Protein AF-A0A5K0X365-F1 (afdb_monomer)

Radius of gyration: 20.94 Å; Cα contacts (8 Å, |Δi|>4): 44; chains: 1; bounding box: 47×41×48 Å

Solvent-accessible surface area (backbone atoms only — not comparable to full-atom values): 9140 Å² total; per-residue (Å²): 117,72,70,55,72,74,38,97,51,62,86,48,51,66,57,52,52,52,51,52,52,51,51,50,50,51,54,52,51,50,51,52,52,55,50,38,74,73,47,50,93,71,61,48,81,50,64,75,58,48,66,71,75,73,62,69,92,46,76,64,56,54,52,52,51,52,50,52,53,49,52,50,52,52,50,48,65,62,46,47,59,56,52,50,54,54,50,49,51,54,50,47,51,71,76,42,72,87,60,90,68,61,64,91,79,37,66,66,61,47,47,52,55,51,51,52,53,51,49,50,53,50,55,50,58,76,70,50,94,49,72,48,60,55,51,53,50,47,52,63,49,54,47,44,40,64,71,49,48,50,57,50,66,72,74,106

Foldseek 3Di:
DCVCVPDPHNVCVVVVVVVVVVVVCVVVVVCVVVLCVVQPPNQDLDSLVVLVPDDDPDPVSVVVSVVVVVVVVVVCVVVVVVVLVVVLVVVCCVPPVPDPDPPVVPPPSVVVSSVVVVVVVVVVVVVDPHVNVVCV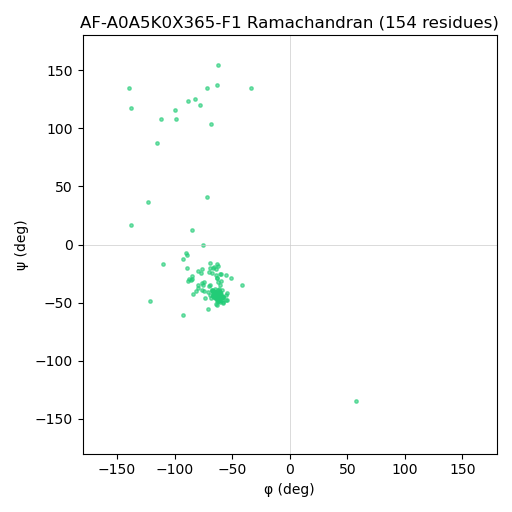VCCVPVVCCVVPVVVVVVVD

pLDDT: mean 84.89, std 10.72, range [49.97, 97.5]

Sequence (156 aa):
HHIKIELRKPSQMNAVARSSLLLCTIIYGATGFFGYLLFGEETMGDILSNFNADSDSSPLSVLLKDVVRLSYAVHLMLVFPLLNFSLRINVDELLFVKVKKPLALDTRRFGIITVSLLASIYLIAISIPTIWIVFQFIGSTTAVSIAFIFPGAIVL

Secondary structure (DSSP, 8-state):
-THHHHSS-GGGHHHHHHHHHHHHHHHHHHHHHHHHHHHGGG--SSHHHHHHHS----HHHHHHHHHHHHHHHHHHHHHHHHHHHHHHHHHHHHH-TT--S-GGG-HHHHHHHHHHHHHHHHHHHHH-S-HHHHHHHHIIIIIHIIIIIHHHHHH-

InterPro domains:
  IPR013057 Amino acid transporter, transmembrane domain [PF01490] (3-153)

Organism: NCBI:txid210225

Mean predicted aligned error: 7.79 Å

Structure (mmCIF, N/CA/C/O backbone):
data_AF-A0A5K0X365-F1
#
_entry.id   AF-A0A5K0X365-F1
#
loop_
_atom_site.group_PDB
_atom_site.id
_atom_site.type_symbol
_atom_site.label_atom_id
_atom_site.label_alt_id
_atom_site.label_comp_id
_atom_site.label_asym_id
_atom_site.label_entity_id
_atom_site.label_seq_id
_atom_site.pdbx_PDB_ins_code
_atom_site.Cartn_x
_atom_site.Cartn_y
_atom_site.Cartn_z
_atom_site.occupancy
_atom_site.B_iso_or_equiv
_atom_site.auth_seq_id
_atom_site.auth_comp_id
_atom_site.auth_asym_id
_atom_site.auth_atom_id
_atom_site.pdbx_PDB_model_num
ATOM 1 N N . HIS A 1 1 ? -3.297 10.038 20.265 1.00 49.97 1 HIS A N 1
ATOM 2 C CA . HIS A 1 1 ? -2.685 9.523 19.020 1.00 49.97 1 HIS A CA 1
ATOM 3 C C . HIS A 1 1 ? -1.274 9.042 19.354 1.00 49.97 1 HIS A C 1
ATOM 5 O O . HIS A 1 1 ? -0.446 9.867 19.729 1.00 49.97 1 HIS A O 1
ATOM 11 N N . HIS A 1 2 ? -1.036 7.727 19.329 1.00 53.22 2 HIS A N 1
ATOM 12 C CA . HIS A 1 2 ? 0.122 7.064 19.960 1.00 53.22 2 HIS A CA 1
ATOM 13 C C . HIS A 1 2 ? 1.498 7.535 19.441 1.00 53.22 2 HIS A C 1
ATOM 15 O O . HIS A 1 2 ? 2.453 7.575 20.205 1.00 53.22 2 HIS A O 1
ATOM 21 N N . ILE A 1 3 ? 1.583 8.042 18.206 1.00 58.38 3 ILE A N 1
ATOM 22 C CA . ILE A 1 3 ? 2.827 8.579 17.614 1.00 58.38 3 ILE A CA 1
ATOM 23 C C . ILE A 1 3 ? 3.392 9.795 18.376 1.00 58.38 3 ILE A C 1
ATOM 25 O O . ILE A 1 3 ? 4.605 9.965 18.466 1.00 58.38 3 ILE A O 1
ATOM 29 N N . LYS A 1 4 ? 2.539 10.636 18.983 1.00 58.22 4 LYS A N 1
ATOM 30 C CA . LYS A 1 4 ? 3.008 11.779 19.795 1.00 58.22 4 LYS A CA 1
ATOM 31 C C . LYS A 1 4 ? 3.670 11.342 21.107 1.00 58.22 4 LYS A C 1
ATOM 33 O O . LYS A 1 4 ? 4.376 12.145 21.704 1.00 58.22 4 LYS A O 1
ATOM 38 N N . ILE A 1 5 ? 3.394 10.116 21.554 1.00 60.81 5 ILE A N 1
ATOM 39 C CA . ILE A 1 5 ? 3.863 9.554 22.826 1.00 60.81 5 ILE A CA 1
ATOM 40 C C . ILE A 1 5 ? 5.225 8.872 22.637 1.00 60.81 5 ILE A C 1
ATOM 42 O O . ILE A 1 5 ? 6.052 8.916 23.540 1.00 60.81 5 ILE A O 1
ATOM 46 N N . GLU A 1 6 ? 5.493 8.309 21.454 1.00 67.06 6 GLU A N 1
ATOM 47 C CA . GLU A 1 6 ? 6.795 7.699 21.142 1.00 67.06 6 GLU A CA 1
ATOM 48 C C . GLU A 1 6 ? 7.879 8.721 20.769 1.00 67.06 6 GLU A C 1
ATOM 50 O O . GLU A 1 6 ? 9.074 8.464 20.922 1.00 67.06 6 GLU A O 1
ATOM 55 N N . LEU A 1 7 ? 7.490 9.918 20.321 1.00 65.62 7 LEU A N 1
ATOM 56 C CA . LEU A 1 7 ? 8.435 10.998 20.057 1.00 65.62 7 LEU A CA 1
ATOM 57 C C . LEU A 1 7 ? 8.865 11.676 21.362 1.00 65.62 7 LEU A C 1
ATOM 59 O O . LEU A 1 7 ? 8.063 12.315 22.039 1.00 65.62 7 LEU A O 1
ATOM 63 N N . ARG A 1 8 ? 10.176 11.648 21.648 1.00 66.88 8 ARG A N 1
ATOM 64 C CA . ARG A 1 8 ? 10.796 12.314 22.813 1.00 66.88 8 ARG A CA 1
ATOM 65 C C . ARG A 1 8 ? 10.408 13.796 22.944 1.00 66.88 8 ARG A C 1
ATOM 67 O O . ARG A 1 8 ? 10.397 14.324 24.053 1.00 66.88 8 ARG A O 1
ATOM 74 N N . LYS A 1 9 ? 10.109 14.477 21.829 1.00 73.12 9 LYS A N 1
ATOM 75 C CA . LYS A 1 9 ? 9.552 15.838 21.799 1.00 73.12 9 LYS A CA 1
ATOM 76 C C . LYS A 1 9 ? 8.445 15.947 20.737 1.00 73.12 9 LYS A C 1
ATOM 78 O O . LYS A 1 9 ? 8.749 15.863 19.545 1.00 73.12 9 LYS A O 1
ATOM 83 N N . PRO A 1 10 ? 7.185 16.234 21.114 1.00 72.31 10 PRO A N 1
ATOM 84 C CA . PRO A 1 10 ? 6.078 16.351 20.159 1.00 72.31 10 PRO A CA 1
ATOM 85 C C . PRO A 1 10 ? 6.221 17.545 19.198 1.00 72.31 10 PRO A C 1
ATOM 87 O O . PRO A 1 10 ? 5.630 17.534 18.121 1.00 72.31 10 PRO A O 1
ATOM 90 N N . SER A 1 11 ? 7.047 18.547 19.533 1.00 74.50 11 SER A N 1
ATOM 91 C CA . SER A 1 11 ? 7.359 19.685 18.654 1.00 74.50 11 SER A CA 1
ATOM 92 C C . SER A 1 11 ? 8.146 19.298 17.396 1.00 74.50 11 SER A C 1
ATOM 94 O O . SER A 1 11 ? 8.128 20.036 16.414 1.00 74.50 11 SER A O 1
ATOM 96 N N . GLN A 1 12 ? 8.810 18.137 17.389 1.00 81.25 12 GLN A N 1
ATOM 97 C CA . GLN A 1 12 ? 9.609 17.669 16.252 1.00 81.25 12 GLN A CA 1
ATOM 98 C C . GLN A 1 12 ? 8.801 16.851 15.237 1.00 81.25 12 GLN A C 1
ATOM 100 O O . GLN A 1 12 ? 9.292 16.595 14.141 1.00 81.25 12 GLN A O 1
ATOM 105 N N . MET A 1 13 ? 7.556 16.485 15.556 1.00 84.12 13 MET A N 1
ATOM 106 C CA . MET A 1 13 ? 6.725 15.612 14.720 1.00 84.12 13 MET A CA 1
ATOM 107 C C . MET A 1 13 ? 6.566 16.144 13.287 1.00 84.12 13 MET A C 1
ATOM 109 O O . MET A 1 13 ? 6.737 15.394 12.331 1.00 84.12 13 MET A O 1
ATOM 113 N N . ASN A 1 14 ? 6.327 17.450 13.127 1.00 85.19 14 ASN A N 1
ATOM 114 C CA . ASN A 1 14 ? 6.165 18.062 11.804 1.00 85.19 14 ASN A CA 1
ATOM 115 C C . ASN A 1 14 ? 7.480 18.109 11.012 1.00 85.19 14 ASN A C 1
ATOM 117 O O . ASN A 1 14 ? 7.462 17.955 9.794 1.00 85.19 14 ASN A O 1
ATOM 121 N N 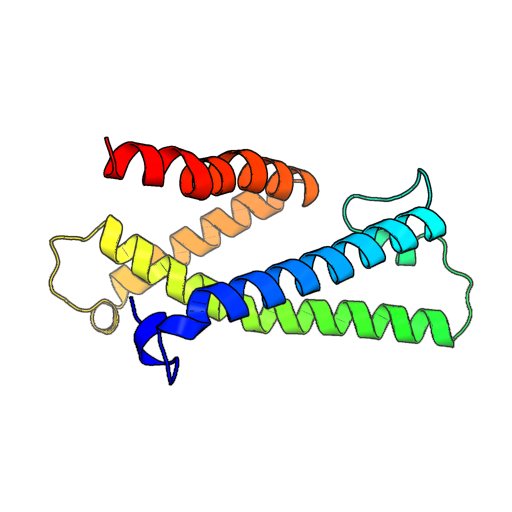. ALA A 1 15 ? 8.617 18.318 11.682 1.00 87.31 15 ALA A N 1
ATOM 122 C CA . ALA A 1 15 ? 9.925 18.334 11.029 1.00 87.31 15 ALA A CA 1
ATOM 123 C C . ALA A 1 15 ? 10.322 16.930 10.549 1.00 87.31 15 ALA A C 1
ATOM 125 O O . ALA A 1 15 ? 10.763 16.774 9.412 1.00 87.31 15 ALA A O 1
ATOM 126 N N . VAL A 1 16 ? 10.093 15.910 11.382 1.00 89.56 16 VAL A N 1
ATOM 127 C CA . VAL A 1 16 ? 10.326 14.503 11.027 1.00 89.56 16 VAL A CA 1
ATOM 128 C C . VAL A 1 16 ? 9.414 14.089 9.875 1.00 89.56 16 VAL A C 1
ATOM 130 O O . VAL A 1 16 ? 9.912 13.598 8.870 1.00 89.56 16 VAL A O 1
ATOM 133 N N . ALA A 1 17 ? 8.110 14.376 9.959 1.00 89.94 17 ALA A N 1
ATOM 134 C CA . ALA A 1 17 ? 7.164 14.054 8.893 1.00 89.94 17 ALA A CA 1
ATOM 135 C C . ALA A 1 17 ? 7.548 14.708 7.555 1.00 89.94 17 ALA A C 1
ATOM 137 O O . ALA A 1 17 ? 7.560 14.037 6.527 1.00 89.94 17 ALA A O 1
ATOM 138 N N . ARG A 1 18 ? 7.926 15.995 7.559 1.00 91.88 18 ARG A N 1
ATOM 139 C CA . ARG A 1 18 ? 8.401 16.695 6.352 1.00 91.88 18 ARG A CA 1
ATOM 140 C C . ARG A 1 18 ? 9.663 16.058 5.774 1.00 91.88 18 ARG A C 1
ATOM 142 O O . ARG A 1 18 ? 9.733 15.869 4.565 1.00 91.88 18 ARG A O 1
ATOM 149 N N . SER A 1 19 ? 10.631 15.713 6.622 1.00 93.19 19 SER A N 1
ATOM 150 C CA . SER A 1 19 ? 11.873 15.064 6.189 1.00 93.19 19 SER A CA 1
ATOM 151 C C . SER A 1 19 ? 11.608 13.686 5.571 1.00 93.19 19 SER A C 1
ATOM 153 O O . SER A 1 19 ? 12.084 13.396 4.475 1.00 93.19 19 SER A O 1
ATOM 155 N N . SER A 1 20 ? 10.767 12.865 6.210 1.00 94.12 20 SER A N 1
ATOM 156 C CA . SER A 1 20 ? 10.362 11.559 5.680 1.00 94.12 20 SER A CA 1
ATOM 157 C C . SER A 1 20 ? 9.616 11.680 4.349 1.00 94.12 20 SER A C 1
ATOM 159 O O . SER A 1 20 ? 9.913 10.933 3.424 1.00 94.12 20 SER A O 1
ATOM 161 N N . LEU A 1 21 ? 8.695 12.641 4.214 1.00 94.44 21 LEU A N 1
ATOM 162 C CA . LEU A 1 21 ? 7.972 12.884 2.961 1.00 94.44 21 LEU A CA 1
ATOM 163 C C . LEU A 1 21 ? 8.905 13.325 1.829 1.00 94.44 21 LEU A C 1
ATOM 165 O O . LEU A 1 21 ? 8.751 12.856 0.700 1.00 94.44 21 LEU A O 1
ATOM 169 N N . LEU A 1 22 ? 9.885 14.184 2.124 1.00 96.81 22 LEU A N 1
ATOM 170 C CA . LEU A 1 22 ? 10.888 14.611 1.150 1.00 96.81 22 LEU A CA 1
ATOM 171 C C . LEU A 1 22 ? 11.720 13.416 0.670 1.00 96.81 22 LEU A C 1
ATOM 173 O O . LEU A 1 22 ? 11.878 13.220 -0.532 1.00 96.81 22 LEU A O 1
ATOM 177 N N . LEU A 1 23 ? 12.195 12.586 1.602 1.00 96.69 23 LEU A N 1
ATOM 178 C CA . LEU A 1 23 ? 12.966 11.386 1.291 1.00 96.69 23 LEU A CA 1
ATOM 179 C C . LEU A 1 23 ? 12.153 10.402 0.438 1.00 96.69 23 LEU A C 1
ATOM 181 O O . LEU A 1 23 ? 12.645 9.951 -0.594 1.00 96.69 23 LEU A O 1
ATOM 185 N N . CYS A 1 24 ? 10.903 10.114 0.812 1.00 95.94 24 CYS A N 1
ATOM 186 C CA . CYS A 1 24 ? 10.028 9.241 0.025 1.00 95.94 24 CYS A CA 1
ATOM 187 C C . CYS A 1 24 ? 9.797 9.793 -1.386 1.00 95.94 24 CYS A C 1
ATOM 189 O O . CYS A 1 24 ? 9.871 9.044 -2.356 1.00 95.94 24 CYS A O 1
ATOM 191 N N . THR A 1 25 ? 9.577 11.105 -1.512 1.00 96.44 25 THR A N 1
ATOM 192 C CA . THR A 1 25 ? 9.400 11.770 -2.811 1.00 96.44 25 THR A CA 1
ATOM 193 C C . THR A 1 25 ? 10.633 11.610 -3.694 1.00 96.44 25 THR A C 1
ATOM 195 O O . THR A 1 25 ? 10.500 11.271 -4.866 1.00 96.44 25 THR A O 1
ATOM 198 N N . ILE A 1 26 ? 11.834 11.804 -3.139 1.00 97.50 26 ILE A N 1
ATOM 199 C CA . ILE A 1 26 ? 13.090 11.644 -3.882 1.00 97.50 26 ILE A CA 1
ATOM 200 C C . ILE A 1 26 ? 13.264 10.195 -4.343 1.00 97.50 26 ILE A C 1
ATOM 202 O O . ILE A 1 26 ? 13.564 9.967 -5.511 1.00 97.50 26 ILE A O 1
ATOM 206 N N . ILE A 1 27 ? 13.046 9.215 -3.461 1.00 96.69 27 ILE A N 1
ATOM 207 C CA . ILE A 1 27 ? 13.205 7.794 -3.803 1.00 96.69 27 ILE A CA 1
ATOM 208 C C . ILE A 1 27 ? 12.204 7.375 -4.883 1.00 96.69 27 ILE A C 1
ATOM 210 O O . ILE A 1 27 ? 12.597 6.746 -5.866 1.00 96.69 27 ILE A O 1
ATOM 214 N N . TYR A 1 28 ? 10.927 7.731 -4.739 1.00 93.88 28 TYR A N 1
ATOM 215 C CA . TYR A 1 28 ? 9.905 7.390 -5.731 1.00 93.88 28 TYR A CA 1
ATOM 216 C C . TYR A 1 28 ? 10.114 8.120 -7.056 1.00 93.88 28 TYR A C 1
ATOM 218 O O . TYR A 1 28 ? 10.002 7.495 -8.109 1.00 93.88 28 TYR A O 1
ATOM 226 N N . GLY A 1 29 ? 10.493 9.399 -7.017 1.00 95.50 29 GLY A N 1
ATOM 227 C CA . GLY A 1 29 ? 10.839 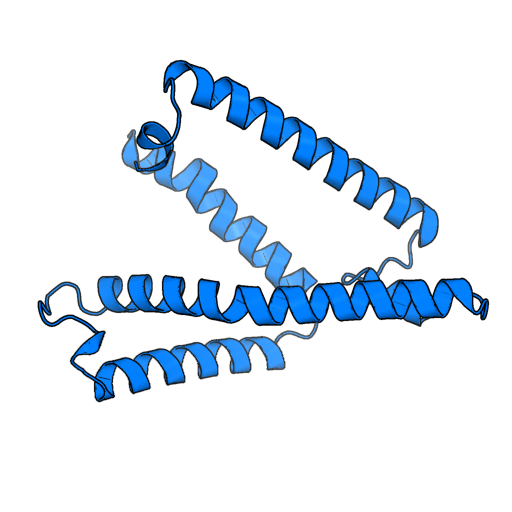10.168 -8.210 1.00 95.50 29 GLY A CA 1
ATOM 228 C C . GLY A 1 29 ? 12.031 9.569 -8.954 1.00 95.50 29 GLY A C 1
ATOM 229 O O . GLY A 1 29 ? 11.946 9.345 -10.157 1.00 95.50 29 GLY A O 1
ATOM 230 N N . ALA A 1 30 ? 13.111 9.232 -8.242 1.00 95.12 30 ALA A N 1
ATOM 231 C CA . ALA A 1 30 ? 14.285 8.594 -8.833 1.00 95.12 30 ALA A CA 1
ATOM 232 C C . ALA A 1 30 ? 13.950 7.213 -9.418 1.00 95.12 30 ALA A C 1
ATOM 234 O O . ALA A 1 30 ? 14.330 6.920 -10.548 1.00 95.12 30 ALA A O 1
ATOM 235 N N . THR A 1 31 ? 13.197 6.387 -8.686 1.00 91.56 31 THR A N 1
ATOM 236 C CA . THR A 1 31 ? 12.798 5.046 -9.146 1.00 91.56 31 THR A CA 1
ATOM 237 C C . THR A 1 31 ? 11.941 5.123 -10.410 1.00 91.56 31 THR A C 1
ATOM 239 O O . THR A 1 31 ? 12.188 4.382 -11.356 1.00 91.56 31 THR A O 1
ATOM 242 N N . GLY A 1 32 ? 10.972 6.043 -10.459 1.00 90.88 32 GLY A N 1
ATOM 243 C CA . GLY A 1 32 ? 10.142 6.258 -11.646 1.00 90.88 32 GLY A CA 1
ATOM 244 C C . GLY A 1 32 ? 10.941 6.796 -12.833 1.00 90.88 32 GLY A C 1
ATOM 245 O O . GLY A 1 32 ? 10.800 6.295 -13.944 1.00 90.88 32 GLY A O 1
ATOM 246 N N . PHE A 1 33 ? 11.829 7.766 -12.596 1.00 92.31 33 PHE A N 1
ATOM 247 C CA . PHE A 1 33 ? 12.664 8.359 -13.640 1.00 92.31 33 PHE A CA 1
ATOM 248 C C . PHE A 1 33 ? 13.619 7.338 -14.272 1.00 92.31 33 PHE A C 1
ATOM 250 O O . PHE A 1 33 ? 13.624 7.172 -15.489 1.00 92.31 33 PHE A O 1
ATOM 257 N N . PHE A 1 34 ? 14.391 6.608 -13.461 1.00 90.50 34 PHE A N 1
ATOM 258 C CA . PHE A 1 34 ? 15.302 5.581 -13.973 1.00 90.50 34 PHE A CA 1
ATOM 259 C C . PHE A 1 34 ? 14.559 4.370 -14.543 1.00 90.50 34 PHE A C 1
ATOM 261 O O . PHE A 1 34 ? 15.013 3.803 -15.533 1.00 90.50 34 PHE A O 1
ATOM 268 N N . GLY A 1 35 ? 13.413 3.995 -13.965 1.00 88.25 35 GLY A N 1
ATOM 269 C CA . GLY A 1 35 ? 12.557 2.941 -14.509 1.00 88.25 35 GLY A CA 1
ATOM 270 C C . GLY A 1 35 ? 12.072 3.270 -15.921 1.00 88.25 35 GLY A C 1
ATOM 271 O O . GLY A 1 35 ? 12.185 2.437 -16.815 1.00 88.25 35 GLY A O 1
ATOM 272 N N . TYR A 1 36 ? 11.625 4.508 -16.146 1.00 88.56 36 TYR A N 1
ATOM 273 C CA . TYR A 1 36 ? 11.213 4.969 -17.470 1.00 88.56 36 TYR A CA 1
ATOM 274 C C . TYR A 1 36 ? 12.383 5.062 -18.454 1.00 88.56 36 TYR A C 1
ATOM 276 O O . TYR A 1 36 ? 12.235 4.682 -19.606 1.00 88.56 36 TYR A O 1
ATOM 284 N N . LEU A 1 37 ? 13.567 5.513 -18.028 1.00 89.12 37 LEU A N 1
ATOM 285 C CA . LEU A 1 37 ? 14.744 5.514 -18.909 1.00 89.12 37 LEU A CA 1
ATOM 286 C C . LEU A 1 37 ? 15.170 4.103 -19.342 1.00 89.12 37 LEU A C 1
ATOM 288 O O . LEU A 1 37 ? 15.754 3.959 -20.412 1.00 89.12 37 LEU A O 1
ATOM 292 N N . LEU A 1 38 ? 14.906 3.084 -18.518 1.00 85.81 38 LEU A N 1
ATOM 293 C CA . LEU A 1 38 ? 15.296 1.703 -18.796 1.00 85.81 38 LEU A CA 1
ATOM 294 C C . LEU A 1 38 ? 14.328 0.983 -19.747 1.00 85.81 38 LEU A C 1
ATOM 296 O O . LEU A 1 38 ? 14.784 0.233 -20.603 1.00 85.81 38 LEU A O 1
ATOM 300 N N . PHE A 1 39 ? 13.018 1.196 -19.593 1.00 83.88 39 PHE A N 1
ATOM 301 C CA . PHE A 1 39 ? 11.982 0.482 -20.359 1.00 83.88 39 PHE A CA 1
ATOM 302 C C . PHE A 1 39 ? 11.244 1.353 -21.384 1.00 83.88 39 PHE A C 1
ATOM 304 O O . PHE A 1 39 ? 10.603 0.834 -22.293 1.00 83.88 39 PHE A O 1
ATOM 311 N N . GLY A 1 40 ? 11.330 2.677 -21.259 1.00 85.69 40 GLY A N 1
ATOM 312 C CA . GLY A 1 40 ? 10.638 3.626 -22.122 1.00 85.69 40 GLY A CA 1
ATOM 313 C C . GLY A 1 40 ? 9.122 3.420 -22.130 1.00 85.69 40 GLY A C 1
ATOM 314 O O . GLY A 1 40 ? 8.490 3.221 -21.088 1.00 85.69 40 GLY A O 1
ATOM 315 N N . GLU A 1 41 ? 8.556 3.451 -23.333 1.00 80.69 41 GLU A N 1
ATOM 316 C CA . GLU A 1 41 ? 7.118 3.301 -23.597 1.00 80.69 41 GLU A CA 1
ATOM 317 C C . GLU A 1 41 ? 6.595 1.873 -23.330 1.00 80.69 41 GLU A C 1
ATOM 319 O O . GLU A 1 41 ? 5.396 1.682 -23.150 1.00 80.69 41 GLU A O 1
ATOM 324 N N . GLU A 1 42 ? 7.476 0.872 -23.221 1.00 81.25 42 GLU A N 1
ATOM 325 C CA . GLU A 1 42 ? 7.118 -0.534 -22.956 1.00 81.25 42 GLU A CA 1
ATOM 326 C C . GLU A 1 42 ? 6.942 -0.831 -21.449 1.00 81.25 42 GLU A C 1
ATOM 328 O O . GLU A 1 42 ? 6.880 -1.983 -21.023 1.00 81.25 42 GLU A O 1
ATOM 333 N N . THR A 1 43 ? 6.864 0.195 -20.591 1.00 82.94 43 THR A N 1
ATOM 334 C CA . THR A 1 43 ? 6.758 0.009 -19.135 1.00 82.94 43 THR A CA 1
ATOM 335 C C . THR A 1 43 ? 5.406 -0.604 -18.736 1.00 82.94 43 THR A C 1
ATOM 337 O O . THR A 1 43 ? 4.391 0.084 -18.627 1.00 82.94 43 THR A O 1
ATOM 340 N N . MET A 1 44 ? 5.390 -1.901 -18.416 1.00 83.25 44 MET A N 1
ATOM 341 C CA . MET A 1 44 ? 4.236 -2.566 -17.794 1.00 83.25 44 MET A CA 1
ATOM 342 C C . MET A 1 44 ? 3.875 -2.000 -16.410 1.00 83.25 44 MET A C 1
ATOM 344 O O . MET A 1 44 ? 4.730 -1.530 -15.659 1.00 83.25 44 MET A O 1
ATOM 348 N N . GLY A 1 45 ? 2.599 -2.144 -16.027 1.00 80.06 45 GLY A N 1
ATOM 349 C CA . GLY A 1 45 ? 2.087 -1.722 -14.714 1.00 80.06 45 GLY A CA 1
ATOM 350 C C . GLY A 1 45 ? 2.715 -2.444 -13.511 1.00 80.06 45 GLY A C 1
ATOM 351 O O . GLY A 1 45 ? 2.641 -1.937 -12.395 1.00 80.06 45 GLY A O 1
ATOM 352 N N . ASP A 1 46 ? 3.349 -3.599 -13.735 1.00 84.62 46 ASP A N 1
ATOM 353 C CA . ASP A 1 46 ? 4.312 -4.203 -12.813 1.00 84.62 46 ASP A CA 1
ATOM 354 C C . ASP A 1 46 ? 5.706 -4.160 -13.446 1.00 84.62 46 ASP A C 1
ATOM 356 O O . ASP A 1 46 ? 6.012 -4.913 -14.373 1.00 84.62 46 ASP A O 1
ATOM 360 N N . ILE A 1 47 ? 6.571 -3.295 -12.915 1.00 84.56 47 ILE A N 1
ATOM 361 C CA . ILE A 1 47 ? 7.913 -3.094 -13.464 1.00 84.56 47 ILE A CA 1
ATOM 362 C C . ILE A 1 47 ? 8.793 -4.348 -13.356 1.00 84.56 47 ILE A C 1
ATOM 364 O O . ILE A 1 47 ? 9.670 -4.550 -14.192 1.00 84.56 47 ILE A O 1
ATOM 368 N N . LEU A 1 48 ? 8.536 -5.230 -12.379 1.00 82.50 48 LEU A N 1
ATOM 369 C CA . LEU A 1 48 ? 9.268 -6.494 -12.220 1.00 82.50 48 LEU A CA 1
ATOM 370 C C . LEU A 1 48 ? 8.982 -7.471 -13.363 1.00 82.50 48 LEU A C 1
ATOM 372 O O . LEU A 1 48 ? 9.807 -8.342 -13.647 1.00 82.50 48 LEU A O 1
ATOM 376 N N . SER A 1 49 ? 7.833 -7.328 -14.021 1.00 81.88 49 SER A N 1
ATOM 377 C CA . SER A 1 49 ? 7.471 -8.134 -15.182 1.00 81.88 49 SER A CA 1
ATOM 378 C C . SER A 1 49 ? 8.249 -7.713 -16.436 1.00 81.88 49 SER A C 1
ATOM 380 O O . SER A 1 49 ? 8.655 -8.593 -17.194 1.00 81.88 49 SER A O 1
ATOM 382 N N . ASN A 1 50 ? 8.594 -6.425 -16.594 1.00 81.12 50 ASN A N 1
ATOM 383 C CA . ASN A 1 50 ? 9.435 -5.950 -17.708 1.00 81.12 50 ASN A CA 1
ATOM 384 C C . ASN A 1 50 ? 10.844 -6.561 -17.683 1.00 81.12 50 ASN A C 1
ATOM 386 O O . ASN A 1 50 ? 11.367 -6.978 -18.712 1.00 81.12 50 ASN A O 1
ATOM 390 N N . PHE A 1 51 ? 11.440 -6.717 -16.496 1.00 76.94 51 PHE A N 1
ATOM 391 C CA . PHE A 1 51 ? 12.746 -7.376 -16.350 1.00 76.94 51 PHE A CA 1
ATOM 392 C C . PHE A 1 51 ? 12.739 -8.853 -16.777 1.00 76.94 51 PHE A C 1
ATOM 394 O O . PHE A 1 51 ? 13.803 -9.443 -16.971 1.00 76.94 51 PHE A O 1
ATOM 401 N N . ASN A 1 52 ? 11.565 -9.479 -16.904 1.00 72.12 52 ASN A N 1
ATOM 402 C CA . ASN A 1 52 ? 11.439 -10.863 -17.343 1.00 72.12 52 ASN A CA 1
ATOM 403 C C . ASN A 1 52 ? 11.320 -11.020 -18.866 1.00 72.12 52 ASN A C 1
ATOM 405 O O . ASN A 1 52 ? 11.561 -12.124 -19.344 1.00 72.12 52 ASN A O 1
ATOM 409 N N . ALA A 1 53 ? 10.927 -9.967 -19.587 1.00 64.88 53 ALA A N 1
ATOM 410 C CA . ALA A 1 53 ? 10.650 -10.029 -21.019 1.00 64.88 53 ALA A CA 1
ATOM 411 C C . ALA A 1 53 ? 11.918 -9.875 -21.880 1.00 64.88 53 ALA A C 1
ATOM 413 O O . ALA A 1 53 ? 12.090 -10.666 -22.798 1.00 64.88 53 ALA A O 1
ATOM 414 N N . ASP A 1 54 ? 12.824 -8.946 -21.534 1.00 60.78 54 ASP A N 1
ATOM 415 C CA . ASP A 1 54 ? 13.853 -8.475 -22.487 1.00 60.78 54 ASP A CA 1
ATOM 416 C C . ASP A 1 54 ? 15.278 -8.284 -21.923 1.00 60.78 54 ASP A C 1
ATOM 418 O O . ASP A 1 54 ? 16.109 -7.623 -22.544 1.00 60.78 54 ASP A O 1
ATOM 422 N N . SER A 1 55 ? 15.626 -8.840 -20.756 1.00 58.97 55 SER A N 1
ATOM 423 C CA . SER A 1 55 ? 16.987 -8.643 -20.225 1.00 58.97 55 SER A CA 1
ATOM 424 C C . SER A 1 55 ? 17.989 -9.695 -20.715 1.00 58.97 55 SER A C 1
ATOM 426 O O . SER A 1 55 ? 17.812 -10.896 -20.511 1.00 58.97 55 SER A O 1
ATOM 428 N N . ASP A 1 56 ? 19.064 -9.197 -21.334 1.00 62.97 56 ASP A N 1
ATOM 429 C CA . ASP A 1 56 ? 20.286 -9.913 -21.703 1.00 62.97 56 ASP A CA 1
ATOM 430 C C . ASP A 1 56 ? 20.657 -11.016 -20.701 1.00 62.97 56 ASP A C 1
ATOM 432 O O . ASP A 1 56 ? 20.693 -10.803 -19.480 1.00 62.97 56 ASP A O 1
ATOM 436 N N . SER A 1 57 ? 21.007 -12.185 -21.244 1.00 64.25 57 SER A N 1
ATOM 437 C CA . SER A 1 57 ? 21.345 -13.429 -20.544 1.00 64.25 57 SER A CA 1
ATOM 438 C C . SER A 1 57 ? 22.703 -13.388 -19.826 1.00 64.25 57 SER A C 1
ATOM 440 O O . SER A 1 57 ? 23.475 -14.348 -19.867 1.00 64.25 57 SER A O 1
ATOM 442 N N . SER A 1 58 ? 23.033 -12.271 -19.181 1.00 78.75 58 SER A N 1
ATOM 443 C CA . SER A 1 58 ? 24.161 -12.205 -18.262 1.00 78.75 58 SER A CA 1
ATOM 444 C C . SER A 1 58 ? 23.812 -12.965 -16.976 1.00 78.75 58 SER A C 1
ATOM 446 O O . SER A 1 58 ? 22.738 -12.769 -16.407 1.00 78.75 58 SER A O 1
ATOM 448 N N . PRO A 1 59 ? 24.708 -13.810 -16.444 1.00 79.62 59 PRO A N 1
ATOM 449 C CA . PRO A 1 59 ? 24.434 -14.553 -15.214 1.00 79.62 59 PRO A CA 1
ATOM 450 C C . PRO A 1 59 ? 24.161 -13.638 -14.003 1.00 79.62 59 PRO A C 1
ATOM 452 O O . PRO A 1 59 ? 23.451 -14.034 -13.081 1.00 79.62 59 PRO A O 1
ATOM 455 N N . LEU A 1 60 ? 24.675 -12.400 -14.008 1.00 81.69 60 LEU A N 1
ATOM 456 C CA . LEU A 1 60 ? 24.459 -11.432 -12.928 1.00 81.69 60 LEU A CA 1
ATOM 457 C C . LEU A 1 60 ? 23.055 -10.799 -12.956 1.00 81.69 60 LEU A C 1
ATOM 459 O O . LEU A 1 60 ? 22.463 -10.606 -11.894 1.00 81.69 60 LEU A O 1
ATOM 463 N N . SER A 1 61 ? 22.507 -10.482 -14.137 1.00 80.31 61 SER A N 1
ATOM 464 C CA . SER A 1 61 ? 21.169 -9.873 -14.267 1.00 80.31 61 SER A CA 1
ATOM 465 C C . SER A 1 61 ? 20.075 -10.850 -13.840 1.00 80.31 61 SER A C 1
ATOM 467 O O . SER A 1 61 ? 19.146 -10.463 -13.130 1.00 80.31 61 SER A O 1
ATOM 469 N N . VAL A 1 62 ? 20.234 -12.132 -14.186 1.00 82.69 62 VAL A N 1
ATOM 470 C CA . VAL A 1 62 ? 19.338 -13.214 -13.756 1.00 82.69 62 VAL A CA 1
ATOM 471 C C . VAL A 1 62 ? 19.335 -13.348 -12.231 1.00 82.69 62 VAL A C 1
ATOM 473 O O . VAL A 1 62 ? 18.265 -13.322 -11.625 1.00 82.69 62 VAL A O 1
ATOM 476 N N . LEU A 1 63 ? 20.516 -13.398 -11.597 1.00 86.19 63 LEU A N 1
ATOM 477 C CA . LEU A 1 63 ? 20.627 -13.489 -10.137 1.00 86.19 63 LEU A CA 1
ATOM 478 C C . LEU A 1 63 ? 19.953 -12.296 -9.440 1.00 86.19 63 LEU A C 1
ATOM 480 O O . LEU A 1 63 ? 19.177 -12.484 -8.506 1.00 86.19 63 LEU A O 1
ATOM 484 N N . LEU A 1 64 ? 20.228 -11.067 -9.891 1.00 86.00 64 LEU A N 1
ATOM 485 C CA . LEU A 1 64 ? 19.632 -9.863 -9.306 1.00 86.00 64 LEU A CA 1
ATOM 486 C C . LEU A 1 64 ? 18.104 -9.851 -9.459 1.00 86.00 64 LEU A C 1
ATOM 488 O O . LEU A 1 64 ? 17.409 -9.525 -8.496 1.00 86.00 64 LEU A O 1
ATOM 492 N N . LYS A 1 65 ? 17.572 -10.253 -10.621 1.00 84.38 65 LYS A N 1
ATOM 493 C CA . LYS A 1 65 ? 16.123 -10.367 -10.856 1.00 84.38 65 LYS A CA 1
ATOM 494 C C . LYS A 1 65 ? 15.473 -11.326 -9.862 1.00 84.38 65 LYS A C 1
ATOM 496 O O . LYS A 1 65 ? 14.475 -10.974 -9.227 1.00 84.38 65 LYS A O 1
ATOM 501 N N . ASP A 1 66 ? 16.040 -12.518 -9.715 1.00 87.56 66 ASP A N 1
ATOM 502 C CA . ASP A 1 66 ? 15.485 -13.553 -8.844 1.00 87.56 66 ASP A CA 1
ATOM 503 C C . ASP A 1 66 ? 15.549 -13.134 -7.374 1.00 87.56 66 ASP A C 1
ATOM 505 O O . ASP A 1 66 ? 14.570 -13.292 -6.644 1.00 87.56 66 ASP A O 1
ATOM 509 N N . VAL A 1 67 ? 16.650 -12.502 -6.953 1.00 91.81 67 VAL A N 1
ATOM 510 C CA . VAL A 1 67 ? 16.801 -11.962 -5.596 1.00 91.81 67 VAL A CA 1
ATOM 511 C C . VAL A 1 67 ? 15.765 -10.876 -5.309 1.00 91.81 67 VAL A C 1
ATOM 513 O O . VAL A 1 67 ? 15.130 -10.914 -4.256 1.00 91.81 67 VAL A O 1
ATOM 516 N N . VAL A 1 68 ? 15.548 -9.928 -6.226 1.00 90.88 68 VAL A N 1
ATOM 517 C CA . VAL A 1 68 ? 14.565 -8.848 -6.031 1.00 90.88 68 VAL A CA 1
ATOM 518 C C . VAL A 1 68 ? 13.144 -9.409 -5.956 1.00 90.88 68 VAL A C 1
ATOM 520 O O . VAL A 1 68 ? 12.393 -9.050 -5.047 1.00 90.88 68 VAL A O 1
ATOM 523 N N . ARG A 1 69 ? 12.770 -10.330 -6.854 1.00 89.19 69 ARG A N 1
ATOM 524 C CA . ARG A 1 69 ? 11.433 -10.950 -6.843 1.00 89.19 69 ARG A CA 1
ATOM 525 C C . ARG A 1 69 ? 11.208 -11.795 -5.595 1.00 89.19 69 ARG A C 1
ATOM 527 O O . ARG A 1 69 ? 10.146 -11.695 -4.985 1.00 89.19 69 ARG A O 1
ATOM 534 N N . LEU A 1 70 ? 12.201 -12.585 -5.186 1.00 92.38 70 LEU A N 1
ATOM 535 C CA . LEU A 1 70 ? 12.124 -13.377 -3.962 1.00 92.38 70 LEU A CA 1
ATOM 536 C C . LEU A 1 70 ? 12.021 -12.474 -2.731 1.00 92.38 70 LEU A C 1
ATOM 538 O O . LEU A 1 70 ? 11.174 -12.709 -1.875 1.00 92.38 70 LEU A O 1
ATOM 542 N N . SER A 1 71 ? 12.835 -11.418 -2.660 1.00 94.00 71 SER A N 1
ATOM 543 C CA . SER A 1 71 ? 12.788 -10.436 -1.574 1.00 94.00 71 SER A CA 1
ATOM 544 C C . SER A 1 71 ? 11.403 -9.797 -1.465 1.00 94.00 71 SER A C 1
ATOM 546 O O . SER A 1 71 ? 10.835 -9.744 -0.374 1.00 94.00 71 SER A O 1
ATOM 548 N N . TYR A 1 72 ? 10.818 -9.399 -2.596 1.00 92.62 72 TYR A N 1
ATOM 549 C CA . TYR A 1 72 ? 9.467 -8.852 -2.643 1.00 92.62 72 TYR A CA 1
ATOM 550 C C . TYR A 1 72 ? 8.402 -9.874 -2.215 1.00 92.62 72 TYR A C 1
ATOM 552 O O . TYR A 1 72 ? 7.549 -9.559 -1.387 1.00 92.62 72 TYR A O 1
ATOM 560 N N . ALA A 1 73 ? 8.473 -11.115 -2.705 1.00 93.69 73 ALA A N 1
ATOM 561 C CA . ALA A 1 73 ? 7.535 -12.174 -2.332 1.00 93.69 73 ALA A CA 1
ATOM 562 C C . ALA A 1 73 ? 7.597 -12.500 -0.830 1.00 93.69 73 ALA A C 1
ATOM 564 O O . ALA A 1 73 ? 6.560 -12.588 -0.171 1.00 93.69 73 ALA A O 1
ATOM 565 N N . VAL A 1 74 ? 8.805 -12.617 -0.270 1.00 95.69 74 VAL A N 1
ATOM 566 C CA . VAL A 1 74 ? 9.020 -12.828 1.169 1.00 95.69 74 VAL A CA 1
ATOM 567 C C . VAL A 1 74 ? 8.486 -11.642 1.968 1.00 95.69 74 VAL A C 1
ATOM 569 O O . VAL A 1 74 ? 7.788 -11.838 2.961 1.00 95.69 74 VAL A O 1
ATOM 572 N N . HIS A 1 75 ? 8.748 -10.412 1.522 1.00 95.12 75 HIS A N 1
ATOM 573 C CA . HIS A 1 75 ? 8.207 -9.215 2.158 1.00 95.12 75 HIS A CA 1
ATOM 574 C C . HIS A 1 75 ? 6.672 -9.240 2.197 1.00 95.12 75 HIS A C 1
ATOM 576 O O . HIS A 1 75 ? 6.087 -9.071 3.267 1.00 95.12 75 HIS A O 1
ATOM 582 N N . LEU A 1 76 ? 6.010 -9.523 1.071 1.00 93.62 76 LEU A N 1
ATOM 583 C CA . LEU A 1 76 ? 4.551 -9.631 1.014 1.00 93.62 76 LEU A CA 1
ATOM 584 C C . LEU A 1 76 ? 4.010 -10.745 1.915 1.00 93.62 76 LEU A C 1
ATOM 586 O O . LEU A 1 76 ? 3.017 -10.532 2.609 1.00 93.62 76 LEU A O 1
ATOM 590 N N . MET A 1 77 ? 4.669 -11.905 1.952 1.00 94.25 77 MET A N 1
ATOM 591 C CA . MET A 1 77 ? 4.281 -13.025 2.813 1.00 94.25 77 MET A CA 1
ATOM 592 C C . MET A 1 77 ? 4.319 -12.647 4.301 1.00 94.25 77 MET A C 1
ATOM 594 O O . MET A 1 77 ? 3.471 -13.100 5.066 1.00 94.25 77 MET A O 1
ATOM 598 N N . LEU A 1 78 ? 5.266 -11.798 4.711 1.00 93.62 78 LEU A N 1
ATOM 599 C CA . LEU A 1 78 ? 5.390 -11.313 6.089 1.00 93.62 78 LEU A CA 1
ATOM 600 C C . LEU A 1 78 ? 4.414 -10.176 6.413 1.00 93.62 78 LEU A C 1
ATOM 602 O O . LEU A 1 78 ? 3.883 -10.108 7.522 1.00 93.62 78 LEU A O 1
ATOM 606 N N . VAL A 1 79 ? 4.162 -9.282 5.459 1.00 95.94 79 VAL A N 1
ATOM 607 C CA . VAL A 1 79 ? 3.269 -8.131 5.648 1.00 95.94 79 VAL A CA 1
ATOM 608 C C . VAL A 1 79 ? 1.798 -8.545 5.602 1.00 95.94 79 VAL A C 1
ATOM 610 O O . VAL A 1 79 ? 0.981 -7.990 6.339 1.00 95.94 79 VAL A O 1
ATOM 613 N N . PHE A 1 80 ? 1.444 -9.548 4.796 1.00 93.19 80 PHE A N 1
ATOM 614 C CA . PHE A 1 80 ? 0.060 -9.990 4.621 1.00 93.19 80 PHE A CA 1
ATOM 615 C C . PHE A 1 80 ? -0.643 -10.375 5.942 1.00 93.19 80 PHE A C 1
ATOM 617 O O . PHE A 1 80 ? -1.737 -9.857 6.189 1.00 93.19 80 PHE A O 1
AT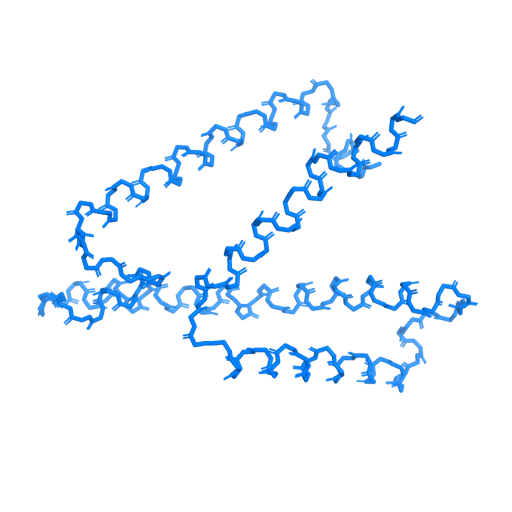OM 624 N N . PRO A 1 81 ? -0.048 -11.186 6.844 1.00 90.31 81 PRO A N 1
ATOM 625 C CA . PRO A 1 81 ? -0.640 -11.488 8.148 1.00 90.31 81 PRO A CA 1
ATOM 626 C C . PRO A 1 81 ? -0.884 -10.248 9.013 1.00 90.31 81 PRO A C 1
ATOM 628 O O . PRO A 1 81 ? -1.916 -10.161 9.677 1.00 90.31 81 PRO A O 1
ATOM 631 N N . LEU A 1 82 ? 0.037 -9.279 8.993 1.00 92.50 82 LEU A N 1
ATOM 632 C CA . LEU A 1 82 ? -0.071 -8.050 9.785 1.00 92.50 82 LEU A CA 1
ATOM 633 C C . LEU A 1 82 ? -1.237 -7.180 9.298 1.00 92.50 82 LEU A C 1
ATOM 635 O O . LEU A 1 82 ? -2.034 -6.696 10.105 1.00 92.50 82 LEU A O 1
ATOM 639 N N . LEU A 1 83 ? -1.378 -7.034 7.978 1.00 92.62 83 LEU A N 1
ATOM 640 C CA . LEU A 1 83 ? -2.488 -6.297 7.375 1.00 92.62 83 LEU A CA 1
ATOM 641 C C . LEU A 1 83 ? -3.826 -7.002 7.612 1.00 92.62 83 LEU A C 1
ATOM 643 O O . LEU A 1 83 ? -4.795 -6.349 7.993 1.00 92.62 83 LEU A O 1
ATOM 647 N N . ASN A 1 84 ? -3.882 -8.327 7.445 1.00 90.81 84 ASN A N 1
ATOM 648 C CA . ASN A 1 84 ? -5.108 -9.095 7.663 1.00 90.81 84 ASN A CA 1
ATOM 649 C C . ASN A 1 84 ? -5.548 -9.054 9.135 1.00 90.81 84 ASN A C 1
ATOM 651 O O . ASN A 1 84 ? -6.733 -8.899 9.424 1.00 90.81 84 ASN A O 1
ATOM 655 N N . PHE A 1 85 ? -4.596 -9.103 10.071 1.00 90.06 85 PHE A N 1
ATOM 656 C CA . PHE A 1 85 ? -4.864 -8.935 11.496 1.00 90.06 85 PHE A CA 1
ATOM 657 C C . PHE A 1 85 ? -5.480 -7.566 11.807 1.00 90.06 85 PHE A C 1
ATOM 659 O O . PHE A 1 85 ? -6.512 -7.500 12.477 1.00 90.06 85 PHE A O 1
ATOM 666 N N . SER A 1 86 ? -4.879 -6.485 11.297 1.00 91.19 86 SER A N 1
ATOM 667 C CA . SER A 1 86 ? -5.396 -5.127 11.489 1.00 91.19 86 SER A CA 1
ATOM 668 C C . SER A 1 86 ? -6.783 -4.965 10.861 1.00 91.19 86 SER A C 1
ATOM 670 O O . SER A 1 86 ? -7.712 -4.501 11.523 1.00 91.19 86 SER A O 1
ATOM 672 N N . LEU A 1 87 ? -6.964 -5.428 9.620 1.00 90.50 87 LEU A N 1
ATOM 673 C CA . LEU A 1 87 ? -8.246 -5.394 8.916 1.00 90.50 87 LEU A CA 1
ATOM 674 C C . LEU A 1 87 ? -9.335 -6.134 9.693 1.00 90.50 87 LEU A C 1
ATOM 676 O O . LEU A 1 87 ? -10.432 -5.611 9.863 1.00 90.50 87 LEU A O 1
ATOM 680 N N . ARG A 1 88 ? -9.027 -7.326 10.211 1.00 90.44 88 ARG A N 1
ATOM 681 C CA . ARG A 1 88 ? -9.976 -8.130 10.981 1.00 90.44 88 ARG A CA 1
ATOM 682 C C . ARG A 1 88 ? -10.469 -7.402 12.226 1.00 90.44 88 ARG A C 1
ATOM 684 O O . ARG A 1 88 ? -11.661 -7.455 12.496 1.00 90.44 88 ARG A O 1
ATOM 691 N N . ILE A 1 89 ? -9.582 -6.736 12.967 1.00 87.94 89 ILE A N 1
ATOM 692 C CA . ILE A 1 89 ? -9.976 -5.969 14.159 1.00 87.94 89 ILE A CA 1
ATOM 693 C C . ILE A 1 89 ? -10.883 -4.802 13.765 1.00 87.94 89 ILE A C 1
ATOM 695 O O . ILE A 1 89 ? -11.940 -4.643 14.361 1.00 87.94 89 ILE A O 1
ATOM 699 N N . ASN A 1 90 ? -10.518 -4.043 12.727 1.00 90.44 90 ASN A N 1
ATOM 700 C CA . ASN A 1 90 ? -11.340 -2.926 12.251 1.00 90.44 90 ASN A CA 1
ATOM 701 C C . ASN A 1 90 ? -12.730 -3.391 11.777 1.00 90.44 90 ASN A C 1
ATOM 703 O O . ASN A 1 90 ? -13.728 -2.733 12.049 1.00 90.44 90 ASN A O 1
ATOM 707 N N . VAL A 1 91 ? -12.814 -4.532 11.085 1.00 89.31 91 VAL A N 1
ATOM 708 C CA . VAL A 1 91 ? -14.085 -5.102 10.604 1.00 89.31 91 VAL A CA 1
ATOM 709 C C . VAL A 1 91 ? -14.928 -5.655 11.751 1.00 89.31 91 VAL A C 1
ATOM 711 O O . VAL A 1 91 ? -16.141 -5.460 11.755 1.00 89.31 91 VAL A O 1
ATOM 714 N N . ASP A 1 92 ? -14.311 -6.323 12.726 1.00 86.69 92 ASP A N 1
ATOM 715 C CA . ASP A 1 92 ? -15.006 -6.798 13.924 1.00 86.69 92 ASP A CA 1
ATOM 716 C C . ASP A 1 92 ? -15.577 -5.628 14.735 1.00 86.69 92 ASP A C 1
ATOM 718 O O . ASP A 1 92 ? -16.755 -5.640 15.089 1.00 86.69 92 ASP A O 1
ATOM 722 N N . GLU A 1 93 ? -14.783 -4.575 14.940 1.00 85.75 93 GLU A N 1
ATOM 723 C CA . GLU A 1 93 ? -15.219 -3.361 15.628 1.00 85.75 93 GLU A CA 1
ATOM 724 C C . GLU A 1 93 ? -16.349 -2.654 14.866 1.00 85.75 93 GLU A C 1
ATOM 726 O O . GLU A 1 93 ? -17.341 -2.259 15.476 1.00 85.75 93 GLU A O 1
ATOM 731 N N . LEU A 1 94 ? -16.259 -2.569 13.534 1.00 86.44 94 LEU A N 1
ATOM 732 C CA . LEU A 1 94 ? -17.282 -1.948 12.690 1.00 86.44 94 LEU A CA 1
ATOM 733 C C . LEU A 1 94 ? -18.609 -2.728 12.681 1.00 86.44 94 LEU A C 1
ATOM 735 O O . LEU A 1 94 ? -19.678 -2.124 12.751 1.00 86.44 94 LEU A O 1
ATOM 739 N N . LEU A 1 95 ? -18.568 -4.062 12.584 1.00 83.81 95 LEU A N 1
ATOM 740 C CA . LEU A 1 95 ? -19.767 -4.904 12.464 1.00 83.81 95 LEU A CA 1
ATOM 741 C C . LEU A 1 95 ? -20.386 -5.273 13.820 1.00 83.81 95 LEU A C 1
ATOM 743 O O . LEU A 1 95 ? -21.602 -5.457 13.914 1.00 83.81 95 LEU A O 1
ATOM 747 N N . PHE A 1 96 ? -19.579 -5.380 14.879 1.00 79.75 96 PHE A N 1
ATOM 748 C CA . PHE A 1 96 ? -19.997 -5.876 16.192 1.00 79.75 96 PHE A CA 1
ATOM 749 C C . PHE A 1 96 ? -19.744 -4.884 17.334 1.00 79.75 96 PHE A C 1
ATOM 751 O O . PHE A 1 96 ? -19.520 -5.304 18.468 1.00 79.75 96 PHE A O 1
ATOM 758 N N . VAL A 1 97 ? -19.925 -3.581 17.081 1.00 72.56 97 VAL A N 1
ATOM 759 C CA . VAL A 1 97 ? -19.806 -2.470 18.058 1.00 72.56 97 VAL A CA 1
ATOM 760 C C . VAL A 1 97 ? -20.430 -2.777 19.435 1.00 72.56 97 VAL A C 1
ATOM 762 O O . VAL A 1 97 ? -19.948 -2.332 20.473 1.00 72.56 97 VAL A O 1
ATOM 765 N N . LYS A 1 98 ? -21.532 -3.541 19.472 1.00 66.25 98 LYS A N 1
ATOM 766 C CA . LYS A 1 98 ? -22.300 -3.833 20.697 1.00 66.25 98 LYS A CA 1
ATOM 767 C C . LYS A 1 98 ? -21.843 -5.082 21.462 1.00 66.25 98 LYS A C 1
ATOM 769 O O . LYS A 1 98 ? -22.355 -5.336 22.554 1.00 66.25 98 LYS A O 1
ATOM 774 N N . VAL A 1 99 ? -20.928 -5.891 20.927 1.00 66.56 99 VAL A N 1
ATOM 775 C CA . VAL A 1 99 ? -20.538 -7.164 21.547 1.00 66.56 99 VAL A CA 1
ATOM 776 C C . VAL A 1 99 ? -19.248 -7.000 22.344 1.00 66.56 99 VAL A C 1
ATOM 778 O O . VAL A 1 99 ? -18.167 -6.904 21.791 1.00 66.56 99 VAL A O 1
ATOM 781 N N . LYS A 1 100 ? -19.359 -7.033 23.677 1.00 61.06 100 LYS A N 1
ATOM 782 C CA . LYS A 1 100 ? -18.228 -6.853 24.610 1.00 61.06 100 LYS A CA 1
ATOM 783 C C . LYS A 1 100 ? -17.290 -8.065 24.744 1.00 61.06 100 LYS A C 1
ATOM 785 O O . LYS A 1 100 ? -16.367 -8.024 25.553 1.00 61.06 100 LYS A O 1
ATOM 790 N N . LYS A 1 101 ? -17.547 -9.173 24.038 1.00 63.28 101 LYS A N 1
ATOM 791 C CA . LYS A 1 101 ? -16.698 -10.371 24.132 1.00 63.28 101 LYS A CA 1
ATOM 792 C C . LYS A 1 101 ? -15.487 -10.195 23.213 1.00 63.28 101 LYS A C 1
ATOM 794 O O . LYS A 1 101 ? -15.702 -9.971 22.026 1.00 63.28 101 LYS A O 1
ATOM 799 N N . PRO A 1 102 ? -14.248 -10.321 23.720 1.00 63.50 102 PRO A N 1
ATOM 800 C CA . PRO A 1 102 ? -13.068 -10.198 22.879 1.00 63.50 102 PRO A CA 1
ATOM 801 C C . PRO A 1 102 ? -13.053 -11.310 21.829 1.00 63.50 102 PRO A C 1
ATOM 803 O O . PRO A 1 102 ? -13.328 -12.471 22.140 1.00 63.50 102 PRO A O 1
ATOM 806 N N . LEU A 1 103 ? -12.697 -10.952 20.594 1.00 61.50 103 LEU A N 1
ATOM 807 C CA . LEU A 1 103 ? -12.718 -11.838 19.425 1.00 61.50 103 LEU A CA 1
ATOM 808 C C . LEU A 1 103 ? -11.903 -13.131 19.618 1.00 61.50 103 LEU A C 1
ATOM 810 O O . LEU A 1 103 ? -12.221 -14.163 19.036 1.00 61.50 103 LEU A O 1
ATOM 814 N N . ALA A 1 104 ? -10.888 -13.092 20.488 1.00 63.72 104 ALA A N 1
ATOM 815 C CA . ALA A 1 104 ? -10.064 -14.243 20.858 1.00 63.72 104 ALA A CA 1
ATOM 816 C C . ALA A 1 104 ? -10.833 -15.367 21.585 1.00 63.72 104 ALA A C 1
ATOM 818 O O . ALA A 1 104 ? -10.372 -16.504 21.593 1.00 63.72 104 ALA A O 1
ATOM 819 N N . LEU A 1 105 ? -11.990 -15.070 22.189 1.00 63.47 105 LEU A N 1
ATOM 820 C CA . LEU A 1 105 ? -12.821 -16.052 22.898 1.00 63.47 105 LEU A CA 1
ATOM 821 C C . LEU A 1 105 ? -13.904 -16.689 22.011 1.00 63.47 105 LEU A C 1
ATOM 823 O O . LEU A 1 105 ? -14.506 -17.677 22.423 1.00 63.47 105 LEU A O 1
ATOM 827 N N . ASP A 1 106 ? -14.176 -16.149 20.817 1.00 73.81 106 ASP A N 1
ATOM 828 C CA . ASP A 1 106 ? -15.216 -16.656 19.912 1.00 73.81 106 ASP A CA 1
ATOM 829 C C . ASP A 1 106 ? -14.602 -17.206 18.616 1.00 73.81 106 ASP A C 1
ATOM 831 O O . ASP A 1 106 ? -14.481 -16.520 17.597 1.00 73.81 106 ASP A O 1
ATOM 835 N N . THR A 1 107 ? -14.230 -18.489 18.651 1.00 76.38 107 THR A N 1
ATOM 836 C CA . THR A 1 107 ? -13.605 -19.203 17.525 1.00 76.38 107 THR A CA 1
ATOM 837 C C . THR A 1 107 ? -14.486 -19.220 16.273 1.00 76.38 107 THR A C 1
ATOM 839 O O . THR A 1 107 ? -13.974 -19.195 15.154 1.00 76.38 107 THR A O 1
ATOM 842 N N . ARG A 1 108 ? -15.818 -19.228 16.430 1.00 78.31 108 ARG A N 1
ATOM 843 C CA . ARG A 1 108 ? -16.749 -19.275 15.296 1.00 78.31 108 ARG A CA 1
ATOM 844 C C . ARG A 1 108 ? -16.797 -17.932 14.578 1.00 78.31 108 ARG A C 1
ATOM 846 O O . ARG A 1 108 ? -16.711 -17.903 13.353 1.00 78.31 108 ARG A O 1
ATOM 853 N N . ARG A 1 109 ? -16.898 -16.825 15.317 1.00 77.19 109 ARG A N 1
ATOM 854 C CA . ARG A 1 109 ? -16.843 -15.475 14.728 1.00 77.19 109 ARG A CA 1
ATOM 855 C C . ARG A 1 109 ? -15.498 -15.192 14.087 1.00 77.19 109 ARG A C 1
ATOM 857 O O . ARG A 1 109 ? -15.454 -14.710 12.960 1.00 77.19 109 ARG A O 1
ATOM 864 N N . PHE A 1 110 ? -14.422 -15.566 14.773 1.00 83.44 110 PHE A N 1
ATOM 865 C CA . PHE A 1 110 ? -13.070 -15.469 14.246 1.00 83.44 110 PHE A CA 1
ATOM 866 C C . PHE A 1 110 ? -12.936 -16.183 12.894 1.00 83.4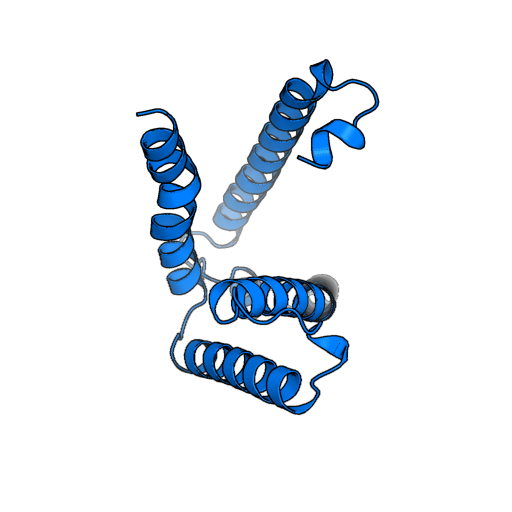4 110 PHE A C 1
ATOM 868 O O . PHE A 1 110 ? -12.421 -15.605 11.934 1.00 83.44 110 PHE A O 1
ATOM 875 N N . GLY A 1 111 ? -13.440 -17.419 12.809 1.00 83.88 111 GLY A N 1
ATOM 876 C CA . GLY A 1 111 ? -13.436 -18.207 11.581 1.00 83.88 111 GLY A CA 1
ATOM 877 C C . GLY A 1 111 ? -14.251 -17.552 10.468 1.00 83.88 111 GLY A C 1
ATOM 878 O O . GLY A 1 111 ? -13.735 -17.379 9.370 1.00 83.88 111 GLY A O 1
ATOM 879 N N . ILE A 1 112 ? -15.485 -17.124 10.755 1.00 88.00 112 ILE A N 1
ATOM 880 C CA . ILE A 1 112 ? -16.375 -16.511 9.754 1.00 88.00 112 ILE A CA 1
ATOM 881 C C . ILE A 1 112 ? -15.765 -15.234 9.168 1.00 88.00 112 ILE A C 1
ATOM 883 O O . ILE A 1 112 ? -15.738 -15.099 7.949 1.00 88.00 112 ILE A O 1
ATOM 887 N N . ILE A 1 113 ? -15.254 -14.324 10.005 1.00 88.00 113 ILE A N 1
ATOM 888 C CA . ILE A 1 113 ? -14.660 -13.062 9.535 1.00 88.00 113 ILE A CA 1
ATOM 889 C C . ILE A 1 113 ? -13.387 -13.337 8.730 1.00 88.00 113 ILE A C 1
ATOM 891 O O . ILE A 1 113 ? -13.176 -12.750 7.676 1.00 88.00 113 ILE A O 1
ATOM 895 N N . THR A 1 114 ? -12.530 -14.244 9.199 1.00 90.12 114 THR A N 1
ATOM 896 C CA . THR A 1 114 ? -11.279 -14.546 8.492 1.00 90.12 114 THR A CA 1
ATOM 897 C C . THR A 1 114 ? -11.559 -15.198 7.138 1.00 90.12 114 THR A C 1
ATOM 899 O O . THR A 1 114 ? -10.996 -14.781 6.130 1.00 90.12 114 THR A O 1
ATOM 902 N N . VAL A 1 115 ? -12.466 -16.179 7.086 1.00 91.75 115 VAL A N 1
ATOM 903 C CA . VAL A 1 115 ? -12.851 -16.846 5.835 1.00 91.75 115 VAL A CA 1
ATOM 904 C C . VAL A 1 115 ? -13.521 -15.865 4.878 1.00 91.75 115 VAL A C 1
ATOM 906 O O . VAL A 1 115 ? -13.188 -15.875 3.697 1.00 91.75 115 VAL A O 1
ATOM 909 N N . SER A 1 116 ? -14.410 -14.988 5.355 1.00 91.94 116 SER A N 1
ATOM 910 C CA . SER A 1 116 ? -15.068 -14.005 4.489 1.00 91.94 116 SER A CA 1
ATOM 911 C C . SER A 1 116 ? -14.088 -12.973 3.927 1.00 91.94 116 SER A C 1
ATOM 913 O O . SER A 1 116 ? -14.165 -12.661 2.740 1.00 91.94 116 SER A O 1
ATOM 915 N N . LEU A 1 117 ? -13.135 -12.492 4.734 1.00 92.19 117 LEU A N 1
ATOM 916 C CA . LEU A 1 117 ? -12.084 -11.573 4.288 1.00 92.19 117 LEU A CA 1
ATOM 917 C C . LEU A 1 117 ? -11.131 -12.230 3.287 1.00 92.19 117 LEU A C 1
ATOM 919 O O . LEU A 1 117 ? -10.788 -11.626 2.277 1.00 92.19 117 LEU A O 1
ATOM 923 N N . LEU A 1 118 ? -10.699 -13.467 3.536 1.00 93.69 118 LEU A N 1
ATOM 924 C CA . LEU A 1 118 ? -9.831 -14.178 2.596 1.00 93.69 118 LEU A CA 1
ATOM 925 C C . LEU A 1 118 ? -10.562 -14.502 1.290 1.00 93.69 118 LEU A C 1
ATOM 927 O O . LEU A 1 118 ? -9.985 -14.335 0.218 1.00 93.69 118 LEU A O 1
ATOM 931 N N . ALA A 1 119 ? -11.831 -14.908 1.368 1.00 94.25 119 ALA A N 1
ATOM 932 C CA . ALA A 1 119 ? -12.651 -15.164 0.193 1.00 94.25 119 ALA A CA 1
ATOM 933 C C . ALA A 1 119 ? -12.848 -13.894 -0.644 1.00 94.25 119 ALA A C 1
ATOM 935 O O . ALA A 1 119 ? -12.692 -13.948 -1.860 1.00 94.25 119 ALA A O 1
ATOM 936 N N . SER A 1 120 ? -13.135 -12.745 -0.023 1.00 93.00 120 SER A N 1
ATOM 937 C CA . SER A 1 120 ? -13.297 -11.487 -0.758 1.00 93.00 120 SER A CA 1
ATOM 938 C C . SER A 1 120 ? -11.992 -11.027 -1.411 1.00 93.00 120 SER A C 1
ATOM 940 O O . SER A 1 120 ? -12.004 -10.683 -2.591 1.00 93.00 120 SER A O 1
ATOM 942 N N . ILE A 1 121 ? -10.858 -11.099 -0.701 1.00 92.50 121 ILE A N 1
ATOM 943 C CA . ILE A 1 121 ? -9.534 -10.790 -1.264 1.00 92.50 121 ILE A CA 1
ATOM 944 C C . ILE A 1 121 ? -9.234 -11.703 -2.458 1.00 92.50 121 ILE A C 1
ATOM 946 O O . ILE A 1 121 ? -8.801 -11.221 -3.502 1.00 92.50 121 ILE A O 1
ATOM 950 N N . TYR A 1 122 ? -9.497 -13.006 -2.332 1.00 93.56 122 TYR A N 1
ATOM 951 C CA . TYR A 1 122 ? -9.262 -13.972 -3.403 1.00 93.56 122 TYR A CA 1
ATOM 952 C C . TYR A 1 122 ? -10.149 -13.711 -4.627 1.00 93.56 122 TYR A C 1
ATOM 954 O O . TYR A 1 122 ? -9.648 -13.699 -5.749 1.00 93.56 122 TYR A O 1
ATOM 962 N N . LEU A 1 123 ? -11.442 -13.437 -4.425 1.00 95.00 123 LEU A N 1
ATOM 963 C CA . LEU A 1 123 ? -12.372 -13.102 -5.508 1.00 95.00 123 LEU A CA 1
ATOM 964 C C . LEU A 1 123 ? -11.943 -11.839 -6.264 1.00 95.00 123 LEU A C 1
ATOM 966 O O . LEU A 1 123 ? -12.006 -11.802 -7.493 1.00 95.00 123 LEU A O 1
ATOM 970 N N . ILE A 1 124 ? -11.472 -10.817 -5.549 1.00 91.75 124 ILE A N 1
ATOM 971 C CA . ILE A 1 124 ? -10.937 -9.598 -6.165 1.00 91.75 124 ILE A CA 1
ATOM 972 C C . ILE A 1 124 ? -9.661 -9.923 -6.953 1.00 91.75 124 ILE A C 1
ATOM 974 O O . ILE A 1 124 ? -9.527 -9.485 -8.094 1.00 91.75 124 ILE A O 1
ATOM 978 N N . ALA A 1 125 ? -8.759 -10.728 -6.386 1.00 90.94 125 ALA A N 1
ATOM 979 C CA . ALA A 1 125 ? -7.495 -11.092 -7.022 1.00 90.94 125 ALA A CA 1
ATOM 980 C C . ALA A 1 125 ? -7.679 -11.857 -8.343 1.00 90.94 125 ALA A C 1
ATOM 982 O O . ALA A 1 125 ? -6.943 -11.599 -9.288 1.00 90.94 125 ALA A O 1
ATOM 983 N N . ILE A 1 126 ? -8.662 -12.760 -8.440 1.00 93.75 126 ILE A N 1
ATOM 984 C CA . ILE A 1 126 ? -8.943 -13.481 -9.696 1.00 93.75 126 ILE A CA 1
ATOM 985 C C . ILE A 1 126 ? -9.689 -12.624 -10.728 1.00 93.75 126 ILE A C 1
ATOM 987 O O . ILE A 1 126 ? -9.617 -12.906 -11.920 1.00 93.75 126 ILE A O 1
ATOM 991 N N . SER A 1 127 ? -10.428 -11.603 -10.281 1.00 91.81 127 SER A N 1
ATOM 992 C CA . SER A 1 127 ? -11.251 -10.768 -11.165 1.00 91.81 127 SER A CA 1
ATOM 993 C C . SER A 1 127 ? -10.4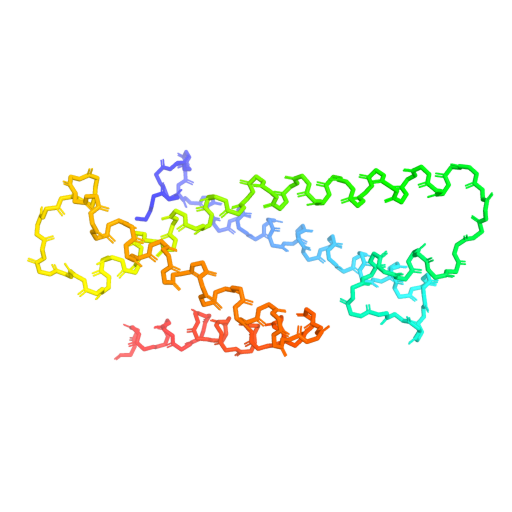56 -9.635 -11.808 1.00 91.81 127 SER A C 1
ATOM 995 O O . SER A 1 127 ? -10.828 -9.156 -12.878 1.00 91.81 127 SER A O 1
ATOM 997 N N . ILE A 1 128 ? -9.387 -9.171 -11.154 1.00 90.81 128 ILE A N 1
ATOM 998 C CA . ILE A 1 128 ? -8.611 -8.019 -11.607 1.00 90.81 128 ILE A CA 1
ATOM 999 C C . ILE A 1 128 ? -7.342 -8.494 -12.331 1.00 90.81 128 ILE A C 1
ATOM 1001 O O . ILE A 1 128 ? -6.459 -9.067 -11.696 1.00 90.81 128 ILE A O 1
ATOM 1005 N N . PRO A 1 129 ? -7.202 -8.213 -13.639 1.00 85.81 129 PRO A N 1
ATOM 1006 C CA . PRO A 1 129 ? -6.081 -8.708 -14.435 1.00 85.81 129 PRO A CA 1
ATOM 1007 C C . PRO A 1 129 ? -4.775 -7.944 -14.184 1.00 85.81 129 PRO A C 1
ATOM 1009 O O . PRO A 1 129 ? -3.701 -8.452 -14.495 1.00 85.81 129 PRO A O 1
ATOM 1012 N N . THR A 1 130 ? -4.844 -6.715 -13.657 1.00 86.38 130 THR A N 1
ATOM 1013 C CA . THR A 1 130 ? -3.669 -5.859 -13.459 1.00 86.38 130 THR A CA 1
ATOM 1014 C C . THR A 1 130 ? -3.721 -5.101 -12.135 1.00 86.38 130 THR A C 1
ATOM 1016 O O . THR A 1 130 ? -4.719 -4.480 -11.768 1.00 86.38 130 THR A O 1
ATOM 1019 N N . ILE A 1 131 ? -2.591 -5.094 -11.426 1.00 86.62 131 ILE A N 1
ATOM 1020 C CA . ILE A 1 131 ? -2.439 -4.416 -10.127 1.00 86.62 131 ILE A CA 1
ATOM 1021 C C . ILE A 1 131 ? -2.624 -2.893 -10.270 1.00 86.62 131 ILE A C 1
ATOM 1023 O O . ILE A 1 131 ? -3.126 -2.231 -9.362 1.00 86.62 131 ILE A O 1
ATOM 1027 N N . TRP A 1 132 ? -2.297 -2.345 -11.444 1.00 87.06 132 TRP A N 1
ATOM 1028 C CA . TRP A 1 132 ? -2.457 -0.927 -11.771 1.00 87.06 132 TRP A CA 1
ATOM 1029 C C . TRP A 1 132 ? -3.885 -0.404 -11.546 1.00 87.06 132 TRP A C 1
ATOM 1031 O O . TRP A 1 132 ? -4.060 0.669 -10.969 1.00 87.06 132 TRP A O 1
ATOM 1041 N N . ILE A 1 133 ? -4.909 -1.182 -11.923 1.00 89.81 133 ILE A N 1
ATOM 1042 C CA . ILE A 1 133 ? -6.321 -0.805 -11.737 1.00 89.81 133 ILE A CA 1
ATOM 1043 C C . ILE A 1 133 ? -6.633 -0.613 -10.248 1.00 89.81 133 ILE A C 1
ATOM 1045 O O . ILE A 1 133 ? -7.277 0.362 -9.858 1.00 89.81 133 ILE A O 1
ATOM 1049 N N . VAL A 1 134 ? -6.133 -1.516 -9.401 1.00 90.81 134 VAL A N 1
ATOM 1050 C CA . VAL A 1 134 ? -6.327 -1.452 -7.947 1.00 90.81 134 VAL A CA 1
ATOM 1051 C C . VAL A 1 134 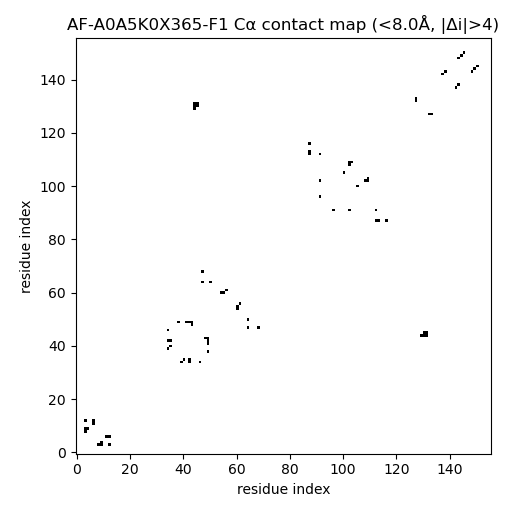? -5.669 -0.202 -7.373 1.00 90.81 134 VAL A C 1
ATOM 1053 O O . VAL A 1 134 ? -6.281 0.507 -6.574 1.00 90.81 134 VAL A O 1
ATOM 1056 N N . PHE A 1 135 ? -4.442 0.104 -7.796 1.00 90.12 135 PHE A N 1
ATOM 1057 C CA . PHE A 1 135 ? -3.717 1.282 -7.322 1.00 90.12 135 PHE A CA 1
ATOM 1058 C C . PHE A 1 135 ? -4.383 2.590 -7.739 1.00 90.12 135 PHE A C 1
ATOM 1060 O O . PHE A 1 135 ? -4.517 3.485 -6.905 1.00 90.12 135 PHE A O 1
ATOM 1067 N N . GLN A 1 136 ? -4.869 2.696 -8.978 1.00 91.25 136 GLN A N 1
ATOM 1068 C CA . GLN A 1 136 ? -5.628 3.868 -9.419 1.00 91.25 136 GLN A CA 1
ATOM 1069 C C . GLN A 1 136 ? -6.918 4.047 -8.614 1.00 91.25 136 GLN A C 1
ATOM 1071 O O . GLN A 1 136 ? -7.230 5.156 -8.172 1.00 91.25 136 GLN A O 1
ATOM 1076 N N . PHE A 1 137 ? -7.655 2.961 -8.381 1.00 92.19 137 PHE A N 1
ATOM 1077 C CA . PHE A 1 137 ? -8.895 3.008 -7.615 1.00 92.19 137 PHE A CA 1
ATOM 1078 C C . PHE A 1 137 ? -8.654 3.423 -6.158 1.00 92.19 137 PHE A C 1
ATOM 1080 O O . PHE A 1 137 ? -9.271 4.372 -5.677 1.00 92.19 137 PHE A O 1
ATOM 1087 N N . ILE A 1 138 ? -7.723 2.771 -5.457 1.00 93.06 138 ILE A N 1
ATOM 1088 C CA . ILE A 1 138 ? -7.407 3.090 -4.054 1.00 93.06 138 ILE A CA 1
ATOM 1089 C C . ILE A 1 138 ? -6.821 4.502 -3.933 1.00 93.06 138 ILE A C 1
ATOM 1091 O O . ILE A 1 138 ? -7.181 5.243 -3.018 1.00 93.06 138 ILE A O 1
ATOM 1095 N N . GLY A 1 139 ? -5.943 4.896 -4.858 1.00 90.38 139 GLY A N 1
ATOM 1096 C CA . GLY A 1 139 ? -5.327 6.220 -4.863 1.00 90.38 139 GLY A CA 1
ATOM 1097 C C . GLY A 1 139 ? -6.348 7.339 -5.066 1.00 90.38 139 GLY A C 1
ATOM 1098 O O . GLY A 1 139 ? -6.323 8.331 -4.346 1.00 90.38 139 GLY A O 1
ATOM 1099 N N . SER A 1 140 ? -7.287 7.171 -5.996 1.00 92.69 140 SER A N 1
ATOM 1100 C CA . SER A 1 140 ? -8.311 8.189 -6.264 1.00 92.69 140 SER A CA 1
ATOM 1101 C C . SER A 1 140 ? -9.404 8.253 -5.196 1.00 92.69 140 SER A C 1
ATOM 1103 O O . SER A 1 140 ? -9.882 9.338 -4.889 1.00 92.69 140 SER A O 1
ATOM 1105 N N . THR A 1 141 ? -9.799 7.126 -4.601 1.00 94.06 141 THR A N 1
ATOM 1106 C CA . THR A 1 141 ? -10.927 7.086 -3.655 1.00 94.06 141 THR A CA 1
ATOM 1107 C C . THR A 1 141 ? -10.472 7.257 -2.208 1.00 94.06 141 THR A C 1
ATOM 1109 O O . THR A 1 141 ? -10.848 8.225 -1.540 1.00 94.06 141 THR A O 1
ATOM 1112 N N . THR A 1 142 ? -9.627 6.352 -1.715 1.00 92.69 142 THR A N 1
ATOM 1113 C CA . THR A 1 142 ? -9.196 6.312 -0.313 1.00 92.69 142 THR A CA 1
ATOM 1114 C C . THR A 1 142 ? -8.309 7.500 0.033 1.00 92.69 142 THR A C 1
ATOM 1116 O O . THR A 1 142 ? -8.536 8.145 1.057 1.00 92.69 142 THR A O 1
ATOM 1119 N N . ALA A 1 143 ? -7.327 7.833 -0.814 1.00 92.25 143 ALA A N 1
ATOM 1120 C CA . ALA A 1 143 ? -6.415 8.936 -0.508 1.00 92.25 143 ALA A CA 1
ATOM 1121 C C . ALA A 1 143 ? -7.148 10.283 -0.489 1.00 92.25 143 ALA A C 1
ATOM 1123 O O . ALA A 1 143 ? -6.954 11.063 0.439 1.00 92.25 143 ALA A O 1
ATOM 1124 N N . VAL A 1 144 ? -8.048 10.529 -1.449 1.00 92.62 144 VAL A N 1
ATOM 1125 C CA . VAL A 1 144 ? -8.860 11.758 -1.485 1.00 92.62 144 VAL A CA 1
ATOM 1126 C C . VAL A 1 144 ? -9.789 11.842 -0.273 1.00 92.62 144 VAL A C 1
ATOM 1128 O O . VAL A 1 144 ? -9.884 12.895 0.363 1.00 92.62 144 VAL A O 1
ATOM 1131 N N . SER A 1 145 ? -10.420 10.726 0.100 1.00 92.19 145 SER A N 1
ATOM 1132 C CA . SER A 1 145 ? -11.314 10.674 1.260 1.00 92.19 145 SER A CA 1
ATOM 1133 C C . SER A 1 145 ? -10.586 11.003 2.565 1.00 92.19 145 SER A C 1
ATOM 1135 O O . SER A 1 145 ? -11.059 11.825 3.348 1.00 92.19 145 SER A O 1
ATOM 1137 N N . ILE A 1 146 ? -9.410 10.408 2.787 1.00 92.62 146 ILE A N 1
ATOM 1138 C CA . ILE A 1 146 ? -8.629 10.600 4.018 1.00 92.62 146 ILE A CA 1
ATOM 1139 C C . ILE A 1 146 ? -7.939 11.967 4.051 1.00 92.62 146 ILE A C 1
ATOM 1141 O O . ILE A 1 146 ? -7.887 12.590 5.109 1.00 92.62 146 ILE A O 1
ATOM 1145 N N . ALA A 1 147 ? -7.401 12.441 2.925 1.00 90.69 147 ALA A N 1
ATOM 1146 C CA . ALA A 1 147 ? -6.619 13.674 2.891 1.00 90.69 147 ALA A CA 1
ATOM 1147 C C . ALA A 1 147 ? -7.485 14.941 2.873 1.00 90.69 147 ALA A C 1
ATOM 1149 O O . ALA A 1 147 ? -7.083 15.947 3.456 1.00 90.69 147 ALA A O 1
ATOM 1150 N N . PHE A 1 148 ? -8.652 14.905 2.221 1.00 89.75 148 PHE A N 1
ATOM 1151 C CA . PHE A 1 148 ? -9.456 16.107 1.978 1.00 89.75 148 PHE A CA 1
ATOM 1152 C C . PHE A 1 148 ? -10.864 16.026 2.567 1.00 89.75 148 PHE A C 1
ATOM 1154 O O . PHE A 1 148 ? -11.279 16.954 3.259 1.00 89.75 148 PHE A O 1
ATOM 1161 N N . ILE A 1 149 ? -11.593 14.927 2.338 1.00 92.81 149 ILE A 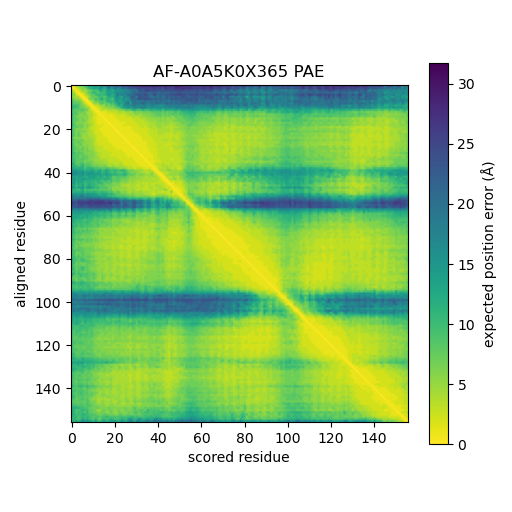N 1
ATOM 1162 C CA 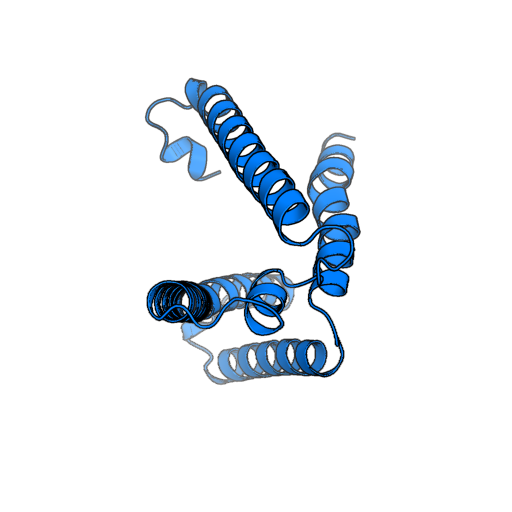. ILE A 1 149 ? -13.015 14.842 2.716 1.00 92.81 149 ILE A CA 1
ATOM 1163 C C . ILE A 1 149 ? -13.180 14.756 4.235 1.00 92.81 149 ILE A C 1
ATOM 1165 O O . ILE A 1 149 ? -13.870 15.588 4.816 1.00 92.81 149 ILE A O 1
ATOM 1169 N N . PHE A 1 150 ? -12.542 13.789 4.902 1.00 91.00 150 PHE A N 1
ATOM 1170 C CA . PHE A 1 150 ? -12.716 13.614 6.347 1.00 91.00 150 PHE A CA 1
ATOM 1171 C C . PHE A 1 150 ? -12.195 14.793 7.178 1.00 91.00 150 PHE A C 1
ATOM 1173 O O . PHE A 1 150 ? -12.933 15.241 8.054 1.00 91.00 150 PHE A O 1
ATOM 1180 N N . PRO A 1 151 ? -10.994 15.354 6.928 1.00 90.81 151 PRO A N 1
ATOM 1181 C CA . PRO A 1 151 ? -10.548 16.537 7.658 1.00 90.81 151 PRO A CA 1
ATOM 1182 C C . PRO A 1 151 ? -11.488 17.729 7.455 1.00 90.81 151 PRO A C 1
ATOM 1184 O O . PRO A 1 151 ? -11.802 18.414 8.423 1.00 90.81 151 PRO A O 1
ATOM 1187 N N . GLY A 1 152 ? -11.983 17.939 6.228 1.00 89.69 152 GLY A N 1
ATOM 1188 C CA . GLY A 1 152 ? -12.968 18.980 5.935 1.00 89.69 152 GLY A CA 1
ATOM 1189 C C . GLY A 1 152 ? -14.287 18.769 6.679 1.00 89.69 152 GLY A C 1
ATOM 1190 O O . GLY A 1 152 ? -14.793 19.701 7.289 1.00 89.69 152 GLY A O 1
ATOM 1191 N N . ALA A 1 153 ? -14.802 17.539 6.698 1.00 92.00 153 ALA A N 1
ATOM 1192 C CA . ALA A 1 153 ? -16.059 17.192 7.361 1.00 92.00 153 ALA A CA 1
ATOM 1193 C C . ALA A 1 153 ? -15.998 17.226 8.899 1.00 92.00 153 ALA A C 1
ATOM 1195 O O . ALA A 1 153 ? -17.037 17.338 9.534 1.00 92.00 153 ALA A O 1
ATOM 1196 N N . ILE A 1 154 ? -14.814 17.079 9.503 1.00 92.25 154 ILE A N 1
ATOM 1197 C CA . ILE A 1 154 ? -14.633 17.143 10.966 1.00 92.25 154 ILE A CA 1
ATOM 1198 C C . ILE A 1 154 ? -14.458 18.591 11.449 1.00 92.25 154 ILE A C 1
ATOM 1200 O O . ILE A 1 154 ? -14.757 18.895 12.602 1.00 92.25 154 ILE A O 1
ATOM 1204 N N . VAL A 1 155 ? -13.897 19.460 10.603 1.00 90.75 155 VAL A N 1
ATOM 1205 C CA . VAL A 1 155 ? -13.595 20.861 10.944 1.00 90.75 155 VAL A CA 1
ATOM 1206 C C . VAL A 1 155 ? -14.784 21.793 10.679 1.00 90.75 155 VAL A C 1
ATOM 1208 O O . VAL A 1 155 ? -14.892 22.812 11.362 1.00 90.75 155 VAL A O 1
ATOM 1211 N N . LEU A 1 156 ? -15.633 21.468 9.697 1.00 74.88 156 LEU A N 1
ATOM 1212 C CA . LEU A 1 156 ? -16.910 22.144 9.419 1.00 74.88 156 LEU A CA 1
ATOM 1213 C C . LEU A 1 156 ? -17.996 21.732 10.420 1.00 74.88 156 LEU A C 1
ATOM 1215 O O . LEU A 1 156 ? -18.799 22.622 10.778 1.00 74.88 156 LEU A O 1
#